Protein AF-A0A8S4GDS2-F1 (afdb_monomer)

Structure (mmCIF, N/CA/C/O backbone):
data_AF-A0A8S4GDS2-F1
#
_entry.id   AF-A0A8S4GDS2-F1
#
loop_
_atom_site.group_PDB
_atom_site.id
_atom_site.type_symbol
_atom_site.label_atom_id
_atom_site.label_alt_id
_atom_site.label_comp_id
_atom_site.label_asym_id
_atom_site.label_entity_id
_atom_site.label_seq_id
_atom_site.pdbx_PDB_ins_code
_atom_site.Cartn_x
_atom_site.Cartn_y
_atom_site.Cartn_z
_atom_site.occupancy
_atom_site.B_iso_or_equiv
_atom_site.auth_seq_id
_atom_site.auth_comp_id
_atom_site.auth_asym_id
_atom_site.auth_atom_id
_atom_site.pdbx_PDB_model_num
ATOM 1 N N . MET A 1 1 ? 14.692 5.225 4.018 1.00 35.94 1 MET A N 1
ATOM 2 C CA . MET A 1 1 ? 14.194 5.988 5.180 1.00 35.94 1 MET A CA 1
ATOM 3 C C . MET A 1 1 ? 14.119 5.045 6.370 1.00 35.94 1 MET A C 1
ATOM 5 O O . MET A 1 1 ? 13.410 4.052 6.293 1.00 35.94 1 MET A O 1
ATOM 9 N N . VAL A 1 2 ? 14.920 5.281 7.412 1.00 30.22 2 VAL A N 1
ATOM 10 C CA . VAL A 1 2 ? 14.896 4.480 8.648 1.00 30.22 2 VAL A CA 1
ATOM 11 C C . VAL A 1 2 ? 13.913 5.146 9.602 1.00 30.22 2 VAL A C 1
ATOM 13 O O . VAL A 1 2 ? 14.070 6.321 9.916 1.00 30.22 2 VAL A O 1
ATOM 16 N N . TRP A 1 3 ? 12.883 4.409 10.012 1.00 37.84 3 TRP A N 1
ATOM 17 C CA . TRP A 1 3 ? 11.876 4.895 10.957 1.00 37.84 3 TRP A CA 1
ATOM 18 C C . TRP A 1 3 ? 12.391 4.718 12.391 1.00 37.84 3 TRP A C 1
ATOM 20 O O . TRP A 1 3 ? 12.879 3.627 12.711 1.00 37.84 3 TRP A O 1
ATOM 30 N N . PRO A 1 4 ? 12.305 5.738 13.260 1.00 34.53 4 PRO A N 1
ATOM 31 C CA . PRO A 1 4 ? 12.689 5.599 14.654 1.00 34.53 4 PRO A CA 1
ATOM 32 C C . PRO A 1 4 ? 11.654 4.720 15.365 1.00 34.53 4 PRO A C 1
ATOM 34 O O . PRO A 1 4 ? 10.483 5.070 15.480 1.00 34.53 4 PRO A O 1
ATOM 37 N N . GLY A 1 5 ? 12.080 3.539 15.811 1.00 39.25 5 GLY A N 1
ATOM 38 C CA . GLY A 1 5 ? 11.279 2.700 16.696 1.00 39.25 5 GLY A CA 1
ATOM 39 C C . GLY A 1 5 ? 11.166 3.372 18.062 1.00 39.25 5 GLY A C 1
ATOM 40 O O . GLY A 1 5 ? 12.150 3.420 18.796 1.00 39.25 5 GLY A O 1
ATOM 41 N N . GLY A 1 6 ? 9.988 3.902 18.381 1.00 34.09 6 GLY A N 1
ATOM 42 C CA . GLY A 1 6 ? 9.683 4.543 19.656 1.00 34.09 6 GLY A CA 1
ATOM 43 C C . GLY A 1 6 ? 8.176 4.553 19.907 1.00 34.09 6 GLY A C 1
ATOM 44 O O . GLY A 1 6 ? 7.392 4.858 19.016 1.00 34.09 6 GLY A O 1
ATOM 45 N N . SER A 1 7 ? 7.790 4.175 21.120 1.00 40.78 7 SER A N 1
ATOM 46 C CA . SER A 1 7 ? 6.471 3.729 21.590 1.00 40.78 7 SER A CA 1
ATOM 47 C C . SER A 1 7 ? 5.387 4.811 21.758 1.00 40.78 7 SER A C 1
ATOM 49 O O . SER A 1 7 ? 4.641 4.772 22.730 1.00 40.78 7 SER A O 1
ATOM 51 N N . LEU A 1 8 ? 5.297 5.784 20.850 1.00 38.50 8 LEU A N 1
ATOM 52 C CA . LEU A 1 8 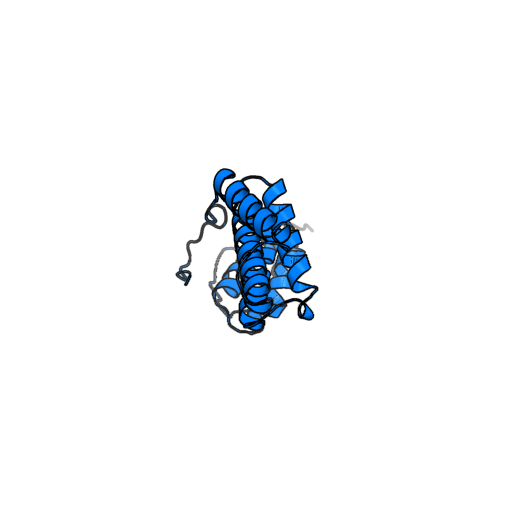? 4.252 6.824 20.837 1.00 38.50 8 LEU A CA 1
ATOM 53 C C . LEU A 1 8 ? 3.929 7.252 19.393 1.00 38.50 8 LEU A C 1
ATOM 55 O O . LEU A 1 8 ? 3.834 8.440 19.093 1.00 38.50 8 LEU A O 1
ATOM 59 N N . VAL A 1 9 ? 3.832 6.299 18.463 1.00 48.06 9 VAL A N 1
ATOM 60 C CA . VAL A 1 9 ? 3.278 6.610 17.141 1.00 48.06 9 VAL A CA 1
ATOM 61 C C . VAL A 1 9 ? 1.769 6.657 17.321 1.00 48.06 9 VAL A C 1
ATOM 63 O O . VAL A 1 9 ? 1.128 5.624 17.467 1.00 48.06 9 VAL A O 1
ATOM 66 N N . ASP A 1 10 ? 1.207 7.860 17.372 1.00 54.66 10 ASP A N 1
ATOM 67 C CA . ASP A 1 10 ? -0.223 8.026 17.158 1.00 54.66 10 ASP A CA 1
ATOM 68 C C . ASP A 1 10 ? -0.488 7.596 15.709 1.00 54.66 10 ASP A C 1
ATOM 70 O O . ASP A 1 10 ? -0.123 8.298 14.767 1.00 54.66 10 ASP A O 1
ATOM 74 N N . TRP A 1 11 ? -1.006 6.385 15.501 1.00 58.66 11 TRP A N 1
ATOM 75 C CA . TRP A 1 11 ? -1.250 5.842 14.158 1.00 58.66 11 TRP A CA 1
ATOM 76 C C . TRP A 1 11 ? -2.377 6.573 13.424 1.00 58.66 11 TRP A C 1
ATOM 78 O O . TRP A 1 11 ? -2.552 6.379 12.218 1.00 58.66 11 TRP A O 1
ATOM 88 N N . ASP A 1 12 ? -3.088 7.455 14.129 1.00 55.94 12 ASP A N 1
ATOM 89 C CA . ASP A 1 12 ? -3.969 8.461 13.540 1.00 55.94 12 ASP A CA 1
ATOM 90 C C . ASP A 1 12 ? -3.196 9.665 12.966 1.00 55.94 12 ASP A C 1
ATOM 92 O O . ASP A 1 12 ? -3.732 10.406 12.144 1.00 55.94 12 ASP A O 1
ATOM 96 N N . GLN A 1 13 ? -1.906 9.806 13.296 1.00 59.97 13 GLN A N 1
ATOM 97 C CA . GLN A 1 13 ? -0.956 10.791 12.761 1.00 59.97 13 GLN A CA 1
ATOM 98 C C . GLN A 1 13 ? 0.129 10.148 11.888 1.00 59.97 13 GLN A C 1
ATOM 100 O O . GLN A 1 13 ? 1.288 10.574 11.881 1.00 59.97 13 GLN A O 1
ATOM 105 N N . LEU A 1 14 ? -0.227 9.120 11.111 1.00 64.94 14 LEU A N 1
ATOM 106 C CA . LEU A 1 14 ? 0.629 8.718 9.995 1.00 64.94 14 LEU A CA 1
ATOM 107 C C . LEU A 1 14 ? 0.941 9.952 9.130 1.00 64.94 14 LEU A C 1
ATOM 109 O O . LEU A 1 14 ? 0.046 10.773 8.917 1.00 64.94 14 LEU A O 1
ATOM 113 N N . PRO A 1 15 ? 2.180 10.093 8.620 1.00 68.12 15 PRO A N 1
ATOM 114 C CA . PRO A 1 15 ? 2.552 11.237 7.803 1.00 68.12 15 PRO A CA 1
ATOM 115 C C . PRO A 1 15 ? 1.559 11.354 6.654 1.00 68.12 15 PRO A C 1
ATOM 117 O O . PRO A 1 15 ? 1.352 10.399 5.899 1.00 68.12 15 PRO A O 1
ATOM 120 N N . THR A 1 16 ? 0.902 12.505 6.584 1.00 73.38 16 THR A N 1
ATOM 121 C CA . THR A 1 16 ? -0.073 12.810 5.550 1.00 73.38 16 THR A CA 1
ATOM 122 C C . THR A 1 16 ? 0.635 13.452 4.369 1.00 73.38 16 THR A C 1
ATOM 124 O O . THR A 1 16 ? 1.643 14.142 4.509 1.00 73.38 16 THR A O 1
ATOM 127 N N . THR A 1 17 ? 0.142 13.159 3.175 1.00 79.94 17 THR A N 1
ATOM 128 C CA . THR A 1 17 ? 0.633 13.720 1.918 1.00 79.94 17 THR A CA 1
ATOM 129 C C . THR A 1 17 ? -0.486 14.517 1.263 1.00 79.94 17 THR A C 1
ATOM 131 O O . THR A 1 17 ? -1.626 14.050 1.186 1.00 79.94 17 THR A O 1
ATOM 134 N N . ASP A 1 18 ? -0.163 15.711 0.770 1.00 85.19 18 ASP A N 1
ATOM 135 C CA . ASP A 1 18 ? -1.121 16.551 0.059 1.00 85.19 18 ASP A CA 1
ATOM 136 C C . ASP A 1 18 ? -1.487 15.959 -1.305 1.00 85.19 18 ASP A C 1
ATOM 138 O O . ASP A 1 18 ? -0.661 15.353 -1.997 1.00 85.19 18 ASP A O 1
ATOM 142 N N . SER A 1 19 ? -2.724 16.195 -1.743 1.00 87.06 19 SER A N 1
ATOM 143 C CA . SER A 1 19 ? -3.211 15.737 -3.051 1.00 87.06 19 SER A CA 1
ATOM 144 C C . SER A 1 19 ? -2.376 16.281 -4.218 1.00 87.06 19 SER A C 1
ATOM 146 O O . SER A 1 19 ? -2.306 15.655 -5.274 1.00 87.06 19 SER A O 1
ATOM 148 N N . GLU A 1 20 ? -1.704 17.424 -4.047 1.00 88.69 20 GLU A N 1
ATOM 149 C CA . GLU A 1 20 ? -0.784 17.968 -5.052 1.00 88.69 20 GLU A CA 1
ATOM 150 C C . GLU A 1 20 ? 0.418 17.053 -5.302 1.00 88.69 20 GLU A C 1
ATOM 152 O O . GLU A 1 20 ? 0.794 16.837 -6.455 1.00 88.69 20 GLU A O 1
ATOM 157 N N . ILE A 1 21 ? 0.977 16.458 -4.245 1.00 89.69 21 ILE A N 1
ATOM 158 C CA . ILE A 1 21 ? 2.101 15.521 -4.347 1.00 89.69 21 ILE A CA 1
ATOM 159 C C . ILE A 1 21 ? 1.636 14.237 -5.037 1.00 89.69 21 ILE A C 1
ATOM 161 O O . ILE A 1 21 ? 2.308 13.750 -5.946 1.00 89.69 21 ILE A O 1
ATOM 165 N N . VAL A 1 22 ? 0.446 13.734 -4.689 1.00 91.75 22 VAL A N 1
ATOM 166 C CA . VAL A 1 22 ? -0.166 12.582 -5.376 1.00 91.75 22 VAL A CA 1
ATOM 167 C C . VAL A 1 22 ? -0.324 12.864 -6.870 1.00 91.75 22 VAL A C 1
ATOM 169 O O . VAL A 1 22 ? 0.049 12.038 -7.705 1.00 91.75 22 VAL A O 1
ATOM 172 N N . ASN A 1 23 ? -0.834 14.044 -7.226 1.00 92.12 23 ASN A N 1
ATOM 173 C CA . ASN A 1 23 ? -1.015 14.450 -8.616 1.00 92.12 23 ASN A CA 1
ATOM 174 C C . ASN A 1 23 ? 0.321 14.625 -9.350 1.00 92.12 23 ASN A C 1
ATOM 176 O O . ASN A 1 23 ? 0.419 14.267 -10.525 1.00 92.12 23 ASN A O 1
ATOM 180 N N . ALA A 1 24 ? 1.359 15.131 -8.682 1.00 92.94 24 ALA A N 1
ATOM 181 C CA . ALA A 1 24 ? 2.706 15.198 -9.238 1.00 92.94 24 ALA A CA 1
ATOM 182 C C . ALA A 1 24 ? 3.244 13.793 -9.548 1.00 92.94 24 ALA A C 1
ATOM 184 O O . ALA A 1 24 ? 3.543 13.511 -10.707 1.00 92.94 24 ALA A O 1
ATOM 185 N N . CYS A 1 25 ? 3.231 12.880 -8.572 1.00 91.81 25 CYS A N 1
ATOM 186 C CA . CYS A 1 25 ? 3.668 11.497 -8.773 1.00 91.81 25 CYS A CA 1
ATOM 187 C C . CYS A 1 25 ? 2.857 10.780 -9.863 1.00 91.81 25 CYS A C 1
ATOM 189 O O . CYS A 1 25 ? 3.408 10.013 -10.653 1.00 91.81 25 CYS A O 1
ATOM 191 N N . ARG A 1 26 ? 1.546 11.044 -9.943 1.00 94.00 26 ARG A N 1
ATOM 192 C CA . ARG A 1 26 ? 0.669 10.465 -10.967 1.00 94.00 26 ARG A CA 1
ATOM 193 C C . ARG A 1 26 ? 1.050 10.943 -12.363 1.00 94.00 26 ARG A C 1
ATOM 195 O O . ARG A 1 26 ? 1.101 10.131 -13.283 1.00 94.00 26 ARG A O 1
ATOM 202 N N . ARG A 1 27 ? 1.329 12.239 -12.530 1.00 93.38 27 ARG A N 1
ATOM 203 C CA . ARG A 1 27 ? 1.798 12.792 -13.809 1.00 93.38 27 ARG A CA 1
ATOM 204 C C . ARG A 1 27 ? 3.135 12.189 -14.216 1.00 93.38 27 ARG A C 1
ATOM 206 O O . ARG A 1 27 ? 3.251 11.777 -15.365 1.00 93.38 27 ARG A O 1
ATOM 213 N N . ASP A 1 28 ? 4.083 12.075 -13.291 1.00 91.12 28 ASP A N 1
ATOM 214 C CA . ASP A 1 28 ? 5.402 11.497 -13.567 1.00 91.12 28 ASP A CA 1
ATOM 215 C C . ASP A 1 28 ? 5.282 10.039 -14.034 1.00 91.12 28 ASP A C 1
ATOM 217 O O . ASP A 1 28 ? 5.842 9.659 -15.064 1.00 91.12 28 ASP A O 1
ATOM 221 N N . TYR A 1 29 ? 4.472 9.237 -13.333 1.00 91.50 29 TYR A N 1
ATOM 222 C CA . TYR A 1 29 ? 4.173 7.859 -13.722 1.00 91.50 29 TYR A CA 1
ATOM 223 C C . TYR A 1 29 ? 3.539 7.779 -15.120 1.00 91.50 29 TYR A C 1
ATOM 225 O O . TYR A 1 29 ? 3.999 7.018 -15.974 1.00 91.50 29 TYR A O 1
ATOM 233 N N . LEU A 1 30 ? 2.505 8.585 -15.387 1.00 91.69 30 LEU A N 1
ATOM 234 C CA . LEU A 1 30 ? 1.817 8.594 -16.681 1.00 91.69 30 LEU A CA 1
ATOM 235 C C . LEU A 1 30 ? 2.728 9.070 -17.815 1.00 91.69 30 LEU A C 1
ATOM 237 O O . LEU A 1 30 ? 2.665 8.524 -18.917 1.00 91.69 30 LEU A O 1
ATOM 241 N N . GLN A 1 31 ? 3.590 10.054 -17.558 1.00 89.31 31 GLN A N 1
ATOM 242 C CA . GLN A 1 31 ? 4.573 10.531 -18.521 1.00 89.31 31 GLN A CA 1
ATOM 243 C C . GLN A 1 31 ? 5.565 9.420 -18.867 1.00 89.31 31 GLN A C 1
ATOM 245 O O . GLN A 1 31 ? 5.799 9.164 -20.047 1.00 89.31 31 GLN A O 1
ATOM 250 N N . LEU A 1 32 ? 6.098 8.704 -17.873 1.00 87.38 32 LEU A N 1
ATOM 251 C CA . LEU A 1 32 ? 6.996 7.570 -18.099 1.00 87.38 32 LEU A CA 1
ATOM 252 C C . LEU A 1 32 ? 6.302 6.428 -18.852 1.00 87.38 32 LEU A C 1
ATOM 254 O O . LEU A 1 32 ? 6.861 5.918 -19.822 1.00 87.38 32 LEU A O 1
ATOM 258 N N . ALA A 1 33 ? 5.068 6.082 -18.480 1.00 86.62 33 ALA A N 1
ATOM 259 C CA . ALA A 1 33 ? 4.296 5.028 -19.137 1.00 86.62 33 ALA A CA 1
ATOM 260 C C . ALA A 1 33 ? 3.963 5.372 -20.601 1.00 86.62 33 ALA A C 1
ATOM 262 O O . ALA A 1 33 ? 4.014 4.509 -21.477 1.00 86.62 33 ALA A O 1
ATOM 263 N N . SER A 1 34 ? 3.671 6.646 -20.878 1.00 83.62 34 SER A N 1
ATOM 264 C CA . SER A 1 34 ? 3.316 7.131 -22.220 1.00 83.62 34 SER A CA 1
ATOM 265 C C . SER A 1 34 ? 4.542 7.408 -23.097 1.00 83.62 34 SER A C 1
ATOM 267 O O . SER A 1 34 ? 4.474 7.305 -24.319 1.00 83.62 34 SER A O 1
ATOM 269 N N . SER A 1 35 ? 5.690 7.733 -22.495 1.00 72.00 35 SER A N 1
ATOM 270 C CA . SER A 1 35 ? 6.938 8.091 -23.194 1.00 72.00 35 SER A CA 1
ATOM 271 C C . SER A 1 35 ? 7.722 6.898 -23.761 1.00 72.00 35 SER A C 1
ATOM 273 O O . SER A 1 35 ? 8.882 7.045 -24.152 1.00 72.00 35 SER A O 1
ATOM 275 N N . SER A 1 36 ? 7.069 5.737 -23.896 1.00 58.56 36 SER A N 1
ATOM 276 C CA . SER A 1 36 ? 7.594 4.494 -24.484 1.00 58.56 36 SER A CA 1
ATOM 277 C C . SER A 1 36 ? 8.403 4.699 -25.785 1.00 58.56 36 SER A C 1
ATOM 279 O O . SER A 1 36 ? 9.348 3.945 -26.041 1.00 58.56 36 SER A O 1
ATOM 281 N N . GLY A 1 37 ? 8.131 5.764 -26.553 1.00 53.53 37 GLY A N 1
ATOM 282 C CA . GLY A 1 37 ? 8.810 6.077 -27.816 1.00 53.53 37 GLY A CA 1
ATOM 283 C C . GLY A 1 37 ? 10.004 7.053 -27.808 1.00 53.53 37 GLY A C 1
ATOM 284 O O . GLY A 1 37 ? 10.726 7.047 -28.800 1.00 53.53 37 GLY A O 1
ATOM 285 N N . SER A 1 38 ? 10.262 7.871 -26.770 1.00 52.84 38 SER A N 1
ATOM 286 C CA . SER A 1 38 ? 11.100 9.091 -26.964 1.00 52.84 38 SER A CA 1
ATOM 287 C C . SER A 1 38 ? 12.246 9.344 -25.970 1.00 52.84 38 SER A C 1
ATOM 289 O O . SER A 1 38 ? 12.989 10.314 -26.133 1.00 52.84 38 SER A O 1
ATOM 291 N N . THR A 1 39 ? 12.436 8.510 -24.948 1.00 55.03 39 THR A N 1
ATOM 292 C CA . THR A 1 39 ? 13.448 8.747 -23.897 1.00 55.03 39 THR A CA 1
ATOM 293 C C . THR A 1 39 ? 14.766 8.023 -24.200 1.00 55.03 39 THR A C 1
ATOM 295 O O . THR A 1 39 ? 14.772 6.805 -24.369 1.00 55.03 39 THR A O 1
ATOM 298 N N . LYS A 1 40 ? 15.895 8.752 -24.238 1.00 57.81 40 LYS A N 1
ATOM 299 C CA . LYS A 1 40 ? 17.253 8.171 -24.303 1.00 57.81 40 LYS A CA 1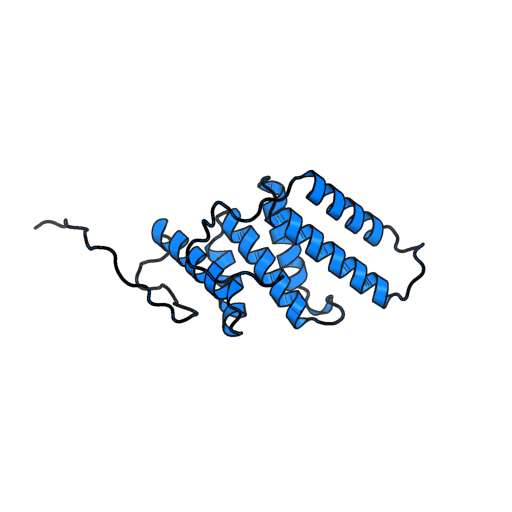
ATOM 300 C C . LYS A 1 40 ? 17.526 7.350 -23.033 1.00 57.81 40 LYS A C 1
ATOM 302 O O . LYS A 1 40 ? 17.516 7.9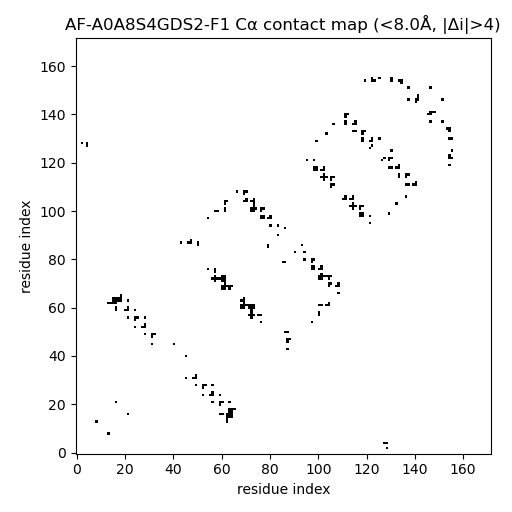15 -21.946 1.00 57.81 40 LYS A O 1
ATOM 307 N N . GLY A 1 41 ? 17.787 6.051 -23.168 1.00 68.69 41 GLY A N 1
ATOM 308 C CA . GLY A 1 41 ? 18.141 5.159 -22.055 1.00 68.69 41 GLY A CA 1
ATOM 309 C C . GLY A 1 41 ? 17.979 3.684 -22.424 1.00 68.69 41 GLY A C 1
ATOM 310 O O . GLY A 1 41 ? 17.261 3.366 -23.375 1.00 68.69 41 GLY A O 1
ATOM 311 N N . SER A 1 42 ? 18.647 2.783 -21.698 1.00 81.75 42 SER A N 1
ATOM 312 C CA . SER A 1 42 ? 18.458 1.340 -21.888 1.00 81.75 42 SER A CA 1
ATOM 313 C C . SER A 1 42 ? 17.015 0.946 -21.532 1.00 81.75 42 SER A C 1
ATOM 315 O O . SER A 1 42 ? 16.445 1.517 -20.597 1.00 81.75 42 SER A O 1
ATOM 317 N N . PRO A 1 43 ? 16.398 -0.043 -22.209 1.00 82.25 43 PRO A N 1
ATOM 318 C CA . PRO A 1 43 ? 15.094 -0.576 -21.811 1.00 82.25 43 PRO A CA 1
ATOM 319 C C . PRO A 1 43 ? 15.025 -0.977 -20.328 1.00 82.25 43 PRO A C 1
ATOM 321 O O . PRO A 1 43 ? 13.993 -0.773 -19.692 1.00 82.25 43 PRO A O 1
ATOM 324 N N . ALA A 1 44 ? 16.134 -1.476 -19.768 1.00 83.00 44 ALA A N 1
ATOM 325 C CA . ALA A 1 44 ? 16.247 -1.823 -18.352 1.00 83.00 44 ALA A CA 1
ATOM 326 C C . ALA A 1 44 ? 16.165 -0.590 -17.433 1.00 83.00 44 ALA A C 1
ATOM 328 O O . ALA A 1 44 ? 15.427 -0.609 -16.452 1.00 83.00 44 ALA A O 1
ATOM 329 N N . ASP A 1 45 ? 16.844 0.506 -17.786 1.00 84.94 45 ASP A N 1
ATOM 330 C CA . ASP A 1 45 ? 16.809 1.756 -17.012 1.00 84.94 45 ASP A CA 1
ATOM 331 C C . ASP A 1 45 ? 15.397 2.350 -16.987 1.00 84.94 45 ASP A C 1
ATOM 333 O O . ASP A 1 45 ? 14.947 2.873 -15.969 1.00 84.94 45 ASP A O 1
ATOM 337 N N . ARG A 1 46 ? 14.659 2.227 -18.100 1.00 83.38 46 ARG A N 1
ATOM 338 C CA . ARG A 1 46 ? 13.262 2.679 -18.170 1.00 83.38 46 ARG A CA 1
ATOM 339 C C . ARG A 1 46 ? 12.340 1.832 -17.305 1.00 83.38 46 ARG A C 1
ATOM 341 O O . ARG A 1 46 ? 11.465 2.389 -16.649 1.00 83.38 46 ARG A O 1
ATOM 348 N N . ALA A 1 47 ? 12.531 0.514 -17.295 1.00 86.00 47 ALA A N 1
ATOM 349 C CA . ALA A 1 47 ? 11.765 -0.375 -16.430 1.00 86.00 47 ALA A CA 1
ATOM 350 C C . ALA A 1 47 ? 12.001 -0.043 -14.946 1.00 86.00 47 ALA A C 1
ATOM 352 O O . ALA A 1 47 ? 11.037 0.081 -14.196 1.00 86.00 47 ALA A O 1
ATOM 353 N N . LEU A 1 48 ? 13.253 0.214 -14.552 1.00 87.25 48 LEU A N 1
ATOM 354 C CA . LEU A 1 48 ? 13.597 0.652 -13.195 1.00 87.25 48 LEU A CA 1
ATOM 355 C C . LEU A 1 48 ? 12.984 2.018 -12.846 1.00 87.25 48 LEU A C 1
ATOM 357 O O . LEU A 1 48 ? 12.447 2.185 -11.754 1.00 87.25 48 LEU A O 1
ATOM 361 N N . ALA A 1 49 ? 13.012 2.987 -13.766 1.00 88.06 49 ALA A N 1
ATOM 362 C CA . ALA A 1 49 ? 12.403 4.303 -13.550 1.00 88.06 49 ALA A CA 1
ATOM 363 C C . ALA A 1 49 ? 10.871 4.225 -13.411 1.00 88.06 49 ALA A C 1
ATOM 365 O O . ALA A 1 49 ? 10.288 4.878 -12.546 1.00 88.06 49 ALA A O 1
ATOM 366 N N . LEU A 1 50 ? 10.216 3.399 -14.234 1.00 89.44 50 LEU A N 1
ATOM 367 C CA . LEU A 1 50 ? 8.784 3.115 -14.122 1.00 89.44 50 LEU A CA 1
ATOM 368 C C . LE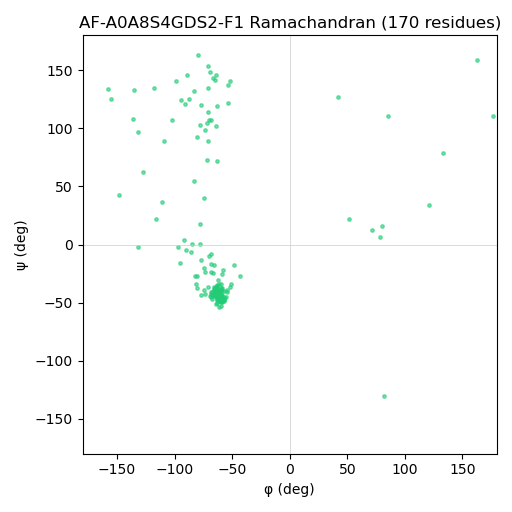U A 1 50 ? 8.460 2.491 -12.765 1.00 89.44 50 LEU A C 1
ATOM 370 O O . LEU A 1 50 ? 7.573 2.971 -12.062 1.00 89.44 50 LEU A O 1
ATOM 374 N N . GLN A 1 51 ? 9.219 1.474 -12.378 1.00 89.88 51 GLN A N 1
ATOM 375 C CA . GLN A 1 51 ? 9.062 0.766 -11.117 1.00 89.88 51 GLN A CA 1
ATOM 376 C C . GLN A 1 51 ? 9.227 1.690 -9.893 1.00 89.88 51 GLN A C 1
ATOM 378 O O . GLN A 1 51 ? 8.425 1.618 -8.958 1.00 89.88 51 GLN A O 1
ATOM 383 N N . ASP A 1 52 ? 10.222 2.582 -9.905 1.00 90.31 52 ASP A N 1
ATOM 384 C CA . ASP A 1 52 ? 10.438 3.591 -8.858 1.00 90.31 52 ASP A CA 1
ATOM 385 C C . ASP A 1 52 ? 9.281 4.604 -8.806 1.00 90.31 52 ASP A C 1
A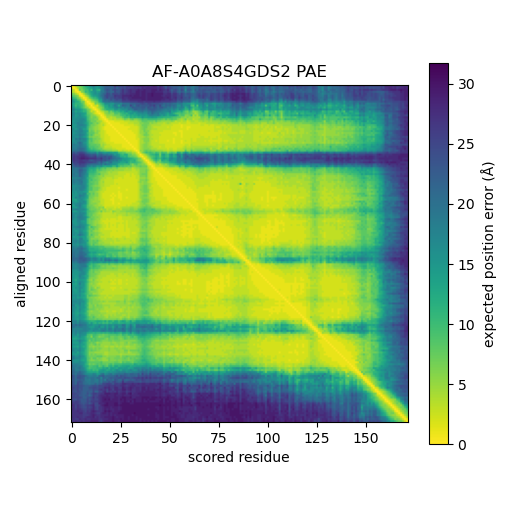TOM 387 O O . ASP A 1 52 ? 8.748 4.898 -7.735 1.00 90.31 52 ASP A O 1
ATOM 391 N N . SER A 1 53 ? 8.809 5.076 -9.967 1.00 91.44 53 SER A N 1
ATOM 392 C CA . SER A 1 53 ? 7.665 5.997 -10.035 1.00 91.44 53 SER A CA 1
ATOM 393 C C . SER A 1 53 ? 6.367 5.378 -9.500 1.00 91.44 53 SER A C 1
ATOM 395 O O . SER A 1 53 ? 5.589 6.063 -8.837 1.00 91.44 53 SER A O 1
ATOM 397 N N . GLN A 1 54 ? 6.159 4.073 -9.711 1.00 92.38 54 GLN A N 1
ATOM 398 C CA . GLN A 1 54 ? 5.006 3.341 -9.184 1.00 92.38 54 GLN A CA 1
ATOM 399 C C . GLN A 1 54 ? 5.027 3.255 -7.659 1.00 92.38 54 GLN A C 1
ATOM 401 O O . GLN A 1 54 ? 3.992 3.478 -7.033 1.00 92.38 54 GLN A O 1
ATOM 406 N N . VAL A 1 55 ? 6.187 2.980 -7.052 1.00 92.00 55 VAL A N 1
ATOM 407 C CA . VAL A 1 55 ? 6.309 2.953 -5.584 1.00 92.00 55 VAL A CA 1
ATOM 408 C C . VAL A 1 55 ? 6.074 4.328 -4.993 1.00 92.00 55 VAL A C 1
ATOM 410 O O . VAL A 1 55 ? 5.313 4.445 -4.037 1.00 92.00 55 VAL A O 1
ATOM 413 N N . ARG A 1 56 ? 6.659 5.377 -5.579 1.00 92.50 56 ARG A N 1
ATOM 414 C CA . ARG A 1 56 ? 6.439 6.755 -5.116 1.00 92.50 56 ARG A CA 1
ATOM 415 C C . ARG A 1 56 ? 4.969 7.149 -5.188 1.00 92.50 56 ARG A C 1
ATOM 417 O O . ARG A 1 56 ? 4.454 7.734 -4.239 1.00 92.50 56 ARG A O 1
ATOM 424 N N . LEU A 1 57 ? 4.293 6.799 -6.283 1.00 93.75 57 LEU A N 1
ATOM 425 C CA . LEU A 1 57 ? 2.861 7.035 -6.442 1.00 93.75 57 LEU A CA 1
ATOM 426 C C . LEU A 1 57 ? 2.048 6.260 -5.400 1.00 93.75 57 LEU A C 1
ATOM 428 O O . LEU A 1 57 ? 1.236 6.871 -4.709 1.00 93.75 57 LEU A O 1
ATOM 432 N N . ALA A 1 58 ? 2.290 4.955 -5.251 1.00 93.62 58 ALA A N 1
ATOM 433 C CA . ALA A 1 58 ? 1.586 4.123 -4.279 1.00 93.62 58 ALA A CA 1
ATOM 434 C C . ALA A 1 58 ? 1.787 4.643 -2.849 1.00 93.62 58 ALA A C 1
ATOM 436 O O . ALA A 1 58 ? 0.823 4.761 -2.098 1.00 93.62 58 ALA A O 1
ATOM 437 N N . TRP A 1 59 ? 3.017 5.025 -2.495 1.00 93.38 59 TRP A N 1
ATOM 438 C CA . TRP A 1 59 ? 3.341 5.630 -1.208 1.00 93.38 59 TRP A CA 1
ATOM 439 C C . TRP A 1 59 ? 2.570 6.940 -0.996 1.00 93.38 59 TRP A C 1
ATOM 441 O O . TRP A 1 59 ? 1.842 7.074 -0.015 1.00 93.38 59 TRP A O 1
ATOM 451 N N . ALA A 1 60 ? 2.645 7.881 -1.943 1.00 93.19 60 ALA A N 1
ATOM 452 C CA . ALA A 1 60 ? 1.946 9.163 -1.834 1.00 93.19 60 ALA A CA 1
ATOM 453 C C . ALA A 1 60 ? 0.426 8.975 -1.691 1.00 93.19 60 ALA A C 1
ATOM 455 O O . ALA A 1 60 ? -0.221 9.652 -0.893 1.00 93.19 60 ALA A O 1
ATOM 456 N N . GLN A 1 61 ? -0.140 8.020 -2.431 1.00 92.88 61 GLN A N 1
ATOM 457 C CA . GLN A 1 61 ? -1.555 7.670 -2.392 1.00 92.88 61 GLN A CA 1
ATOM 458 C C . GLN A 1 61 ? -1.988 7.105 -1.035 1.00 92.88 61 GLN A C 1
ATOM 460 O O . GLN A 1 61 ? -2.936 7.618 -0.440 1.00 92.88 61 GLN A O 1
ATOM 465 N N . VAL A 1 62 ? -1.281 6.102 -0.496 1.00 92.50 62 VAL A N 1
ATOM 466 C CA . VAL A 1 62 ? -1.648 5.504 0.803 1.00 92.50 62 VAL A CA 1
ATOM 467 C C . VAL A 1 62 ? -1.430 6.442 1.980 1.00 92.50 62 VAL A C 1
ATOM 469 O O . VAL A 1 62 ? -1.991 6.191 3.043 1.00 92.50 62 VAL A O 1
ATOM 472 N N . HIS A 1 63 ? -0.650 7.509 1.801 1.00 88.75 63 HIS A N 1
ATOM 473 C CA . HIS A 1 63 ? -0.428 8.574 2.777 1.00 88.75 63 HIS A CA 1
ATOM 474 C C . HIS A 1 63 ? -1.313 9.811 2.539 1.00 88.75 63 HIS A C 1
ATOM 476 O O . HIS A 1 63 ? -1.317 10.731 3.351 1.00 88.75 63 HIS A O 1
ATOM 482 N N . CYS A 1 64 ? -2.145 9.833 1.496 1.00 87.88 64 CYS A N 1
ATOM 483 C CA . CYS A 1 64 ? -3.072 10.936 1.257 1.00 87.88 64 CYS A CA 1
ATOM 484 C C . CYS A 1 64 ? -4.221 10.959 2.281 1.00 87.88 64 CYS A C 1
ATOM 486 O O . CYS A 1 64 ? -4.593 9.929 2.847 1.00 87.88 64 CYS A O 1
ATOM 488 N N . SER A 1 65 ? -4.803 12.128 2.538 1.00 84.50 65 SER A N 1
ATOM 489 C CA . SER A 1 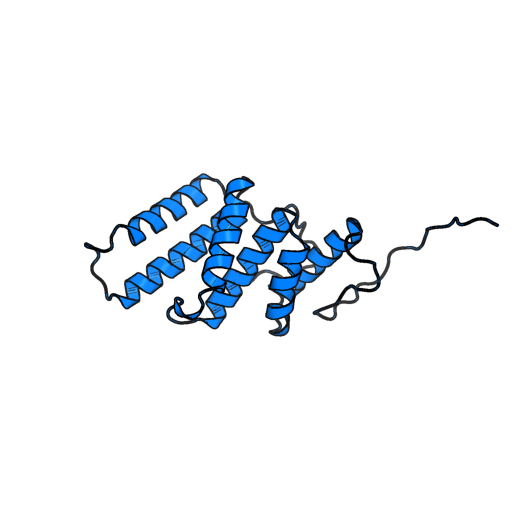65 ? -6.011 12.260 3.371 1.00 84.50 65 SER A CA 1
ATOM 490 C C . SER A 1 65 ? -7.282 11.786 2.654 1.00 84.50 65 SER A C 1
ATOM 492 O O . SER A 1 65 ? -8.277 11.470 3.301 1.00 84.50 65 SER A O 1
ATOM 494 N N . ASN A 1 66 ? -7.263 11.725 1.320 1.00 88.44 66 ASN A N 1
ATOM 495 C CA . ASN A 1 66 ? -8.400 11.278 0.527 1.00 88.44 66 ASN A CA 1
ATOM 496 C C . ASN A 1 66 ? -8.528 9.748 0.555 1.00 88.44 66 ASN A C 1
ATOM 498 O O . ASN A 1 66 ? -7.651 9.035 0.070 1.00 88.44 66 ASN A O 1
ATOM 502 N N . TYR A 1 67 ? -9.662 9.248 1.049 1.00 89.50 67 TYR A N 1
ATOM 503 C CA . TYR A 1 67 ? -9.957 7.815 1.121 1.00 89.50 67 TYR A CA 1
ATOM 504 C C . TYR A 1 67 ? -9.817 7.103 -0.234 1.00 89.50 67 TYR A C 1
ATOM 506 O O . TYR A 1 67 ? -9.265 6.005 -0.288 1.00 89.50 67 TYR A O 1
ATOM 514 N N . SER A 1 68 ? -10.268 7.729 -1.330 1.00 92.06 68 SER A N 1
ATOM 515 C CA . SER A 1 68 ? -10.180 7.130 -2.672 1.00 92.06 68 SER A CA 1
ATOM 516 C C . SER A 1 68 ? -8.731 6.884 -3.083 1.00 92.06 68 SER A C 1
ATOM 518 O O . SER A 1 68 ? -8.403 5.799 -3.553 1.00 92.06 68 SER A O 1
ATOM 520 N N . ASP A 1 69 ? -7.854 7.864 -2.852 1.00 92.56 69 ASP A N 1
ATOM 521 C CA . ASP A 1 69 ? -6.438 7.730 -3.187 1.00 92.56 69 ASP A CA 1
ATOM 522 C C . ASP A 1 69 ? -5.777 6.642 -2.335 1.00 92.56 69 ASP A C 1
ATOM 524 O O . ASP A 1 69 ? -5.000 5.851 -2.860 1.00 92.56 69 ASP A O 1
ATOM 528 N N . VAL A 1 70 ? -6.141 6.517 -1.053 1.00 93.12 70 VAL A N 1
ATOM 529 C CA . VAL A 1 70 ? -5.613 5.452 -0.185 1.00 93.12 70 VAL A CA 1
ATOM 530 C C . VAL A 1 70 ? -6.015 4.060 -0.687 1.00 93.12 70 VAL A C 1
ATOM 532 O O . VAL A 1 70 ? -5.182 3.149 -0.703 1.00 93.12 70 VAL A O 1
ATOM 535 N N . VAL A 1 71 ? -7.269 3.882 -1.121 1.00 94.12 71 VAL A N 1
ATOM 536 C CA . VAL A 1 71 ? -7.751 2.617 -1.704 1.00 94.12 71 VAL A CA 1
ATOM 537 C C . VAL A 1 71 ? -7.007 2.290 -2.998 1.00 94.12 71 VAL A C 1
ATOM 539 O O . VAL A 1 71 ? -6.553 1.152 -3.162 1.00 94.12 71 VAL A O 1
ATOM 542 N N . ASP A 1 72 ? -6.842 3.276 -3.880 1.00 94.69 72 ASP A N 1
ATOM 543 C CA . ASP A 1 72 ? -6.149 3.114 -5.160 1.00 94.69 72 ASP A CA 1
ATOM 544 C C . ASP A 1 72 ? -4.668 2.765 -4.961 1.00 94.69 72 ASP A C 1
ATOM 546 O O . ASP A 1 72 ? -4.161 1.837 -5.591 1.00 94.69 72 ASP A O 1
ATOM 550 N N . GLY A 1 73 ? -3.983 3.445 -4.036 1.00 93.94 73 GLY A N 1
ATOM 551 C CA . GLY A 1 73 ? -2.583 3.171 -3.706 1.00 93.94 73 GLY A CA 1
ATOM 552 C C . GLY A 1 73 ? -2.378 1.775 -3.119 1.00 93.94 73 GLY A C 1
ATOM 553 O O . GLY A 1 73 ? -1.450 1.064 -3.510 1.00 93.94 73 GLY A O 1
ATOM 554 N N . ALA A 1 74 ? -3.280 1.338 -2.233 1.00 94.75 74 ALA A N 1
ATOM 555 C CA . ALA A 1 74 ? -3.246 -0.015 -1.682 1.00 94.75 74 ALA A CA 1
ATOM 556 C C . ALA A 1 74 ? -3.444 -1.074 -2.777 1.00 94.75 74 ALA A C 1
ATOM 558 O O . ALA A 1 74 ? -2.735 -2.079 -2.807 1.00 94.75 74 ALA A O 1
ATOM 559 N N . ALA A 1 75 ? -4.394 -0.850 -3.690 1.00 95.38 75 ALA A N 1
ATOM 560 C CA . ALA A 1 75 ? -4.652 -1.750 -4.809 1.00 95.38 75 ALA A CA 1
ATOM 561 C C . ALA A 1 75 ? -3.476 -1.798 -5.799 1.00 95.38 75 ALA A C 1
ATOM 563 O O . ALA A 1 75 ? -3.122 -2.879 -6.272 1.00 95.38 75 ALA A O 1
ATOM 564 N N . LEU A 1 76 ? -2.840 -0.654 -6.075 1.00 94.62 76 LEU A N 1
ATOM 565 C CA . LEU A 1 76 ? -1.646 -0.573 -6.914 1.00 94.62 76 LEU A CA 1
ATOM 566 C C . LEU A 1 76 ? -0.502 -1.407 -6.323 1.00 94.62 76 LEU A C 1
ATOM 568 O O . LEU A 1 76 ? 0.073 -2.238 -7.027 1.00 94.62 76 LEU A O 1
ATOM 572 N N . ALA A 1 77 ? -0.216 -1.243 -5.028 1.00 93.94 77 ALA A N 1
ATOM 573 C CA . ALA A 1 77 ? 0.837 -1.997 -4.353 1.00 93.94 77 ALA A CA 1
ATOM 574 C C . ALA A 1 77 ? 0.556 -3.511 -4.340 1.00 93.94 77 ALA A C 1
ATOM 576 O O . ALA A 1 77 ? 1.432 -4.304 -4.679 1.00 93.94 77 ALA A O 1
ATOM 577 N N . GLU A 1 78 ? -0.677 -3.928 -4.041 1.00 93.88 78 GLU A N 1
ATOM 578 C CA . GLU A 1 78 ? -1.082 -5.342 -4.091 1.00 93.88 78 GLU A CA 1
ATOM 579 C C . GLU A 1 78 ? -0.967 -5.946 -5.498 1.00 93.88 78 GLU A C 1
ATOM 581 O O . GLU A 1 78 ? -0.550 -7.098 -5.655 1.00 93.88 78 GLU A O 1
ATOM 586 N N . GLY A 1 79 ? -1.314 -5.174 -6.530 1.00 93.69 79 GLY A N 1
ATOM 587 C CA . GLY A 1 79 ? -1.190 -5.595 -7.922 1.00 93.69 79 GLY A CA 1
ATOM 588 C C . GLY A 1 79 ? 0.260 -5.850 -8.339 1.00 93.69 79 GLY A C 1
ATOM 589 O O . GLY A 1 79 ? 0.514 -6.780 -9.105 1.00 93.69 79 GLY A O 1
ATOM 590 N N . LEU A 1 80 ? 1.200 -5.062 -7.809 1.00 90.75 80 LEU A N 1
ATOM 591 C CA . LEU A 1 80 ? 2.637 -5.235 -8.036 1.00 90.75 80 LEU A CA 1
ATOM 592 C C . LEU A 1 80 ? 3.193 -6.440 -7.265 1.00 90.75 80 LEU A C 1
ATOM 594 O O . LEU A 1 80 ? 3.924 -7.239 -7.843 1.00 90.75 80 LEU A O 1
ATOM 598 N N . ILE A 1 81 ? 2.783 -6.636 -6.006 1.00 90.81 81 ILE A N 1
ATOM 599 C CA . ILE A 1 81 ? 3.158 -7.819 -5.204 1.00 90.81 81 ILE A CA 1
ATOM 600 C C . ILE A 1 81 ? 2.682 -9.114 -5.875 1.00 90.81 81 ILE A C 1
ATOM 602 O O . ILE A 1 81 ? 3.393 -10.113 -5.872 1.00 90.81 81 ILE A O 1
ATOM 606 N N . SER A 1 82 ? 1.496 -9.094 -6.491 1.00 90.25 82 SER A N 1
ATOM 607 C CA . SER A 1 82 ? 0.917 -10.259 -7.179 1.00 90.25 82 SER A CA 1
ATOM 608 C C . SER A 1 82 ? 1.651 -10.638 -8.473 1.00 90.25 82 SER A C 1
ATOM 610 O O . SER A 1 82 ? 1.355 -11.678 -9.060 1.00 90.25 82 SER A O 1
ATOM 612 N N . LYS A 1 83 ? 2.575 -9.795 -8.950 1.00 88.81 83 LYS A N 1
ATOM 613 C CA . LYS A 1 83 ? 3.342 -9.991 -10.186 1.00 88.81 83 LYS A CA 1
ATOM 614 C C . LYS A 1 83 ? 4.845 -9.851 -9.913 1.00 88.81 83 LYS A C 1
ATOM 616 O O . LYS A 1 83 ? 5.476 -8.952 -10.472 1.00 88.81 83 LYS A O 1
ATOM 621 N N . PRO A 1 84 ? 5.435 -10.724 -9.079 1.00 79.44 84 PRO A N 1
ATOM 622 C CA . PRO A 1 84 ? 6.837 -10.599 -8.698 1.00 79.44 84 PRO A CA 1
ATOM 623 C C . PRO A 1 84 ? 7.785 -10.713 -9.901 1.00 79.44 84 PRO A C 1
ATOM 625 O O . PRO A 1 84 ? 8.795 -10.020 -9.945 1.00 79.44 84 PRO A O 1
ATOM 628 N N . ASP A 1 85 ? 7.411 -11.484 -10.926 1.00 81.81 85 ASP A N 1
ATOM 629 C CA . ASP A 1 85 ? 8.196 -11.648 -12.159 1.00 81.81 85 ASP A CA 1
ATOM 630 C C . ASP A 1 85 ? 8.319 -10.357 -12.990 1.00 81.81 85 ASP A C 1
ATOM 632 O O . ASP A 1 85 ? 9.181 -10.253 -13.860 1.00 81.81 85 ASP A O 1
ATOM 636 N N . ALA A 1 86 ? 7.455 -9.363 -12.745 1.00 79.25 86 ALA A N 1
ATOM 637 C CA . ALA A 1 86 ? 7.497 -8.068 -13.423 1.00 79.25 86 ALA A CA 1
ATOM 638 C C . ALA A 1 86 ? 8.458 -7.066 -12.751 1.00 79.25 86 ALA A C 1
ATOM 640 O O . ALA A 1 86 ? 8.661 -5.968 -13.270 1.00 79.25 86 ALA A O 1
ATOM 641 N N . ILE A 1 87 ? 9.024 -7.421 -11.596 1.00 82.44 87 ILE A N 1
ATOM 642 C CA . ILE A 1 87 ? 9.884 -6.558 -10.786 1.00 82.44 87 ILE A CA 1
ATOM 643 C C . ILE A 1 87 ? 11.324 -6.698 -11.280 1.00 82.44 87 ILE A C 1
ATOM 645 O O . ILE A 1 87 ? 11.876 -7.795 -11.327 1.00 82.44 87 ILE A O 1
ATOM 649 N N . VAL A 1 88 ? 11.959 -5.580 -11.630 1.00 82.31 88 VAL A N 1
ATOM 650 C CA . VAL A 1 88 ? 13.332 -5.562 -12.145 1.00 82.31 88 VAL A CA 1
ATOM 651 C C . VAL A 1 88 ? 14.304 -5.199 -11.012 1.00 82.31 88 VAL A C 1
ATOM 653 O O . VAL A 1 88 ? 14.031 -4.335 -10.180 1.00 82.31 88 VAL A O 1
ATOM 656 N N . GLY A 1 89 ? 15.474 -5.844 -10.962 1.00 79.69 89 GLY A N 1
ATOM 657 C CA . GLY A 1 89 ? 16.547 -5.484 -10.024 1.00 79.69 89 GLY A CA 1
ATOM 658 C C . GLY A 1 89 ? 16.384 -6.057 -8.608 1.00 79.69 89 GLY A C 1
ATOM 659 O O . GLY A 1 89 ? 16.217 -7.261 -8.450 1.00 79.69 89 GLY A O 1
ATOM 660 N N . GLN A 1 90 ? 16.519 -5.215 -7.570 1.00 68.69 90 GLN A N 1
ATOM 661 C CA . GLN A 1 90 ? 16.491 -5.614 -6.147 1.00 68.69 90 GLN A CA 1
ATOM 662 C C . GLN A 1 90 ? 15.072 -6.013 -5.686 1.00 68.69 90 GLN A C 1
ATOM 664 O O . GLN A 1 90 ? 14.420 -5.278 -4.939 1.00 68.69 90 GLN A O 1
ATOM 669 N N . SER A 1 91 ? 14.604 -7.178 -6.138 1.00 74.94 91 SER A N 1
ATOM 670 C CA . SER A 1 91 ? 13.236 -7.686 -5.964 1.00 74.94 91 SER A CA 1
ATOM 671 C C . SER A 1 91 ? 12.782 -7.750 -4.507 1.00 74.94 91 SER A C 1
ATOM 673 O O . SER A 1 91 ? 11.696 -7.275 -4.191 1.00 74.94 91 SER A O 1
ATOM 675 N N . ASP A 1 92 ? 13.618 -8.261 -3.604 1.00 80.69 92 ASP A N 1
ATOM 676 C CA . ASP A 1 92 ? 13.204 -8.538 -2.220 1.00 80.69 92 ASP A CA 1
ATOM 677 C C . ASP A 1 92 ? 12.942 -7.258 -1.427 1.00 80.69 92 ASP A C 1
ATOM 679 O O . ASP A 1 92 ? 11.929 -7.124 -0.740 1.00 80.69 92 ASP A O 1
ATOM 683 N N . ARG A 1 93 ? 13.832 -6.268 -1.565 1.00 81.00 93 ARG A N 1
ATOM 684 C CA . ARG A 1 93 ? 13.666 -4.954 -0.932 1.00 81.00 93 ARG A CA 1
ATOM 685 C C . ARG A 1 93 ? 12.416 -4.253 -1.453 1.00 81.00 93 ARG A C 1
ATOM 687 O O . ARG A 1 93 ? 11.688 -3.635 -0.679 1.00 81.00 93 ARG A O 1
ATOM 694 N N . TYR A 1 94 ? 12.184 -4.350 -2.755 1.00 84.25 94 TYR A N 1
ATOM 695 C CA . TYR A 1 94 ? 11.048 -3.723 -3.408 1.00 84.25 94 TYR A CA 1
ATOM 696 C C . TYR A 1 94 ? 9.719 -4.368 -2.986 1.00 84.25 94 TYR A C 1
ATOM 698 O O . TYR A 1 94 ? 8.779 -3.667 -2.618 1.00 84.25 94 TYR A O 1
ATOM 706 N N . LEU A 1 95 ? 9.658 -5.701 -2.946 1.00 87.06 95 LEU A N 1
ATOM 707 C CA . LEU A 1 9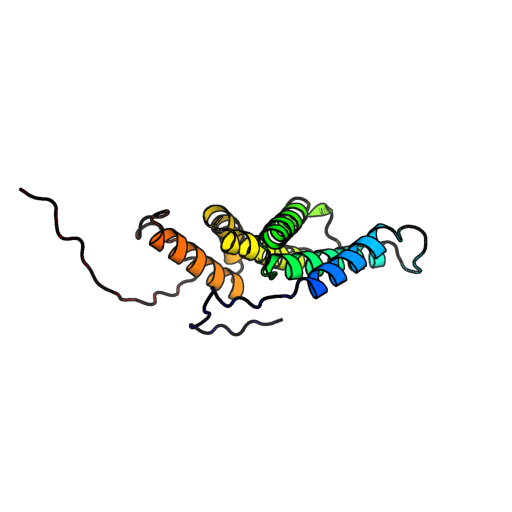5 ? 8.500 -6.448 -2.448 1.00 87.06 95 LEU A CA 1
ATOM 708 C C . LEU A 1 95 ? 8.203 -6.129 -0.982 1.00 87.06 95 LEU A C 1
ATOM 710 O O . LEU A 1 95 ? 7.041 -5.959 -0.609 1.00 87.06 95 LEU A O 1
ATOM 714 N N . HIS A 1 96 ? 9.241 -5.994 -0.159 1.00 87.19 96 HIS A N 1
ATOM 715 C CA . HIS A 1 96 ? 9.099 -5.592 1.234 1.00 87.19 96 HIS A CA 1
ATOM 716 C C . HIS A 1 96 ? 8.492 -4.184 1.362 1.00 87.19 96 HIS A C 1
ATOM 718 O O . HIS A 1 96 ? 7.546 -3.977 2.122 1.00 87.19 96 HIS A O 1
ATOM 724 N N . GLU A 1 97 ? 8.993 -3.211 0.599 1.00 88.69 97 GLU A N 1
ATOM 725 C CA . GLU A 1 97 ? 8.462 -1.842 0.590 1.00 88.69 97 GLU A CA 1
ATOM 726 C C . GLU A 1 97 ? 6.999 -1.793 0.129 1.00 88.69 97 GLU A C 1
ATOM 728 O O . GLU A 1 97 ? 6.159 -1.194 0.802 1.00 88.69 97 GLU A O 1
ATOM 733 N N . LEU A 1 98 ? 6.657 -2.506 -0.946 1.00 91.25 98 LEU A N 1
ATOM 734 C CA . LEU A 1 98 ? 5.277 -2.614 -1.419 1.00 91.25 98 LEU A CA 1
ATOM 735 C C . LEU A 1 98 ? 4.352 -3.282 -0.404 1.00 91.25 98 LEU A C 1
ATOM 737 O O . LEU A 1 98 ? 3.218 -2.840 -0.232 1.00 91.25 98 LEU A O 1
ATOM 741 N N . THR A 1 99 ? 4.821 -4.328 0.276 1.00 91.69 99 THR A N 1
ATOM 742 C CA . THR A 1 99 ? 4.026 -5.032 1.293 1.00 91.69 99 THR A CA 1
ATOM 743 C C . THR A 1 99 ? 3.685 -4.101 2.446 1.00 91.69 99 THR A C 1
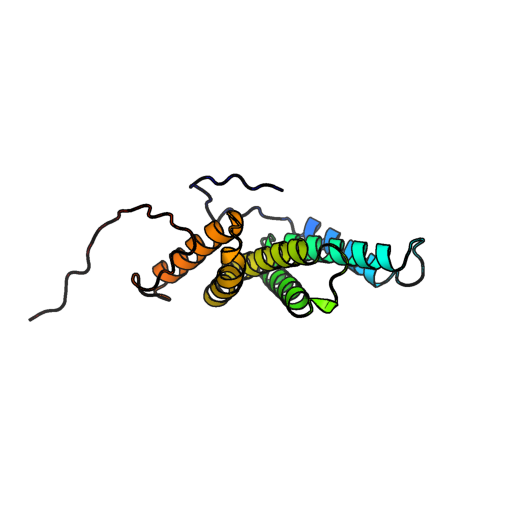ATOM 745 O O . THR A 1 99 ? 2.536 -4.056 2.889 1.00 91.69 99 THR A O 1
ATOM 748 N N . TYR A 1 100 ? 4.657 -3.300 2.887 1.00 90.56 100 TYR A N 1
ATOM 749 C CA . TYR A 1 100 ? 4.422 -2.271 3.893 1.00 90.56 100 TYR A CA 1
ATOM 750 C C . TYR A 1 100 ? 3.406 -1.224 3.408 1.00 90.56 100 TYR A C 1
ATOM 752 O O . TYR A 1 100 ? 2.427 -0.963 4.105 1.00 90.56 100 TYR A O 1
ATOM 760 N N . ILE A 1 101 ? 3.578 -0.683 2.195 1.00 93.25 101 ILE A N 1
ATOM 761 C CA . ILE A 1 101 ? 2.661 0.304 1.592 1.00 93.25 101 ILE A CA 1
ATOM 762 C C . ILE A 1 101 ? 1.228 -0.248 1.505 1.00 93.25 101 ILE A C 1
ATOM 764 O O . ILE A 1 101 ? 0.278 0.410 1.936 1.00 93.25 101 ILE A O 1
ATOM 768 N N . ALA A 1 102 ? 1.063 -1.473 1.001 1.00 94.62 102 ALA A N 1
ATOM 769 C CA . ALA A 1 102 ? -0.231 -2.141 0.905 1.00 94.62 102 ALA A CA 1
ATOM 770 C C . ALA A 1 102 ? -0.881 -2.314 2.287 1.00 94.62 102 ALA A C 1
ATOM 772 O O . ALA A 1 102 ? -2.062 -2.006 2.463 1.00 94.62 102 ALA A O 1
ATOM 773 N N . ALA A 1 103 ? -0.110 -2.754 3.284 1.00 92.88 103 ALA A N 1
ATOM 774 C CA . ALA A 1 103 ? -0.599 -2.930 4.645 1.00 92.88 103 ALA A CA 1
ATOM 775 C C . ALA A 1 103 ? -1.054 -1.606 5.278 1.00 92.88 103 ALA A C 1
ATOM 777 O O . ALA A 1 103 ? -2.132 -1.566 5.871 1.00 92.88 103 ALA A O 1
ATOM 778 N N . VAL A 1 104 ? -0.296 -0.517 5.097 1.00 92.06 104 VAL A N 1
ATOM 779 C CA . VAL A 1 104 ? -0.677 0.829 5.561 1.00 92.06 104 VAL A CA 1
ATOM 780 C C . VAL A 1 104 ? -1.996 1.267 4.926 1.00 92.06 104 VAL A C 1
ATOM 782 O O . VAL A 1 104 ? -2.918 1.669 5.637 1.00 92.06 104 VAL A O 1
ATOM 785 N N . GLY A 1 105 ? -2.137 1.133 3.605 1.00 92.69 105 GLY A N 1
ATOM 786 C CA . GLY A 1 105 ? -3.376 1.499 2.916 1.00 92.69 105 GLY A CA 1
ATOM 787 C C . GLY A 1 105 ? -4.587 0.682 3.388 1.00 92.69 105 GLY A C 1
ATOM 788 O O . GLY A 1 105 ? -5.676 1.225 3.589 1.00 92.69 105 GLY A O 1
ATOM 789 N N . ARG A 1 106 ? -4.411 -0.620 3.655 1.00 94.00 106 ARG A N 1
ATOM 790 C CA . ARG A 1 106 ? -5.477 -1.475 4.208 1.00 94.00 106 ARG A CA 1
ATOM 791 C C . ARG A 1 106 ? -5.810 -1.162 5.661 1.00 94.00 106 ARG A C 1
ATOM 793 O O . ARG A 1 106 ? -6.983 -1.185 6.015 1.00 94.00 106 ARG A O 1
ATOM 800 N N . PHE A 1 107 ? -4.824 -0.813 6.476 1.00 90.75 107 PHE A N 1
ATOM 801 C CA . PHE A 1 107 ? -5.045 -0.363 7.847 1.00 90.75 107 PHE A CA 1
ATOM 802 C C . PHE A 1 107 ? -5.848 0.944 7.891 1.00 90.75 107 PHE A C 1
ATOM 804 O O . PHE A 1 107 ? -6.859 1.018 8.584 1.00 90.75 107 PHE A O 1
ATOM 811 N N . ARG A 1 108 ? -5.469 1.947 7.087 1.00 88.69 108 ARG A N 1
ATOM 812 C CA . ARG A 1 108 ? -6.160 3.251 7.031 1.00 88.69 108 ARG A CA 1
ATOM 813 C C . ARG A 1 108 ? -7.582 3.175 6.473 1.00 88.69 108 ARG A C 1
ATOM 815 O O . ARG A 1 108 ? -8.403 4.030 6.777 1.00 88.69 108 ARG A O 1
ATOM 822 N N . THR A 1 109 ? -7.879 2.158 5.668 1.00 91.00 109 THR A N 1
ATOM 823 C CA . THR A 1 109 ? -9.221 1.931 5.102 1.00 91.00 109 THR A CA 1
ATOM 824 C C . THR A 1 109 ? -10.095 1.011 5.962 1.00 91.00 109 THR A C 1
ATOM 826 O O . THR A 1 109 ? -11.203 0.680 5.545 1.00 91.00 109 THR A O 1
ATOM 829 N N . GLY A 1 110 ? -9.617 0.580 7.139 1.00 88.31 110 GLY A N 1
ATOM 830 C CA . GLY A 1 110 ? -10.340 -0.314 8.056 1.00 88.31 110 GLY A CA 1
ATOM 831 C C . GLY A 1 110 ? -10.320 -1.795 7.656 1.00 88.31 110 GLY A C 1
ATOM 832 O O . GLY A 1 110 ? -10.958 -2.634 8.282 1.00 88.31 110 GLY A O 1
ATOM 833 N N . SER A 1 111 ? -9.568 -2.165 6.617 1.00 91.12 111 SER A N 1
ATOM 834 C CA . SER A 1 111 ? -9.422 -3.552 6.153 1.00 91.12 111 SER A CA 1
ATOM 835 C C . SER A 1 111 ? -8.366 -4.320 6.964 1.00 91.12 111 SER A C 1
ATOM 837 O O . SER A 1 111 ? -7.424 -4.894 6.404 1.00 91.12 111 SER A O 1
ATOM 839 N N . TYR A 1 112 ? -8.512 -4.351 8.292 1.00 89.81 112 TYR A N 1
ATOM 840 C CA . TYR A 1 112 ? -7.487 -4.857 9.215 1.00 89.81 112 TYR A CA 1
ATOM 841 C C . TYR A 1 112 ? -7.113 -6.321 8.990 1.00 89.81 112 TYR A C 1
ATOM 843 O O . TYR A 1 112 ? -5.934 -6.661 9.014 1.00 89.81 112 TYR A O 1
ATOM 851 N N . SER A 1 113 ? -8.077 -7.194 8.679 1.00 89.12 113 SER A N 1
ATOM 852 C CA . SER A 1 113 ? -7.788 -8.606 8.387 1.00 89.12 113 SER A CA 1
ATOM 853 C C . SER A 1 113 ? -6.841 -8.771 7.195 1.00 89.12 113 SER A C 1
ATOM 855 O O . SER A 1 113 ? -6.026 -9.692 7.177 1.00 89.12 113 SER A O 1
ATOM 857 N N . LYS A 1 114 ? -6.935 -7.880 6.200 1.00 91.00 114 LYS A N 1
ATOM 858 C CA . LYS A 1 114 ? -6.068 -7.902 5.019 1.00 91.00 114 LYS A CA 1
ATOM 859 C C . LYS A 1 114 ? -4.687 -7.338 5.342 1.00 91.00 114 LYS A C 1
ATOM 861 O O . LYS A 1 114 ? -3.694 -7.963 4.983 1.00 91.00 114 LYS A O 1
ATOM 866 N N . ALA A 1 115 ? -4.631 -6.227 6.082 1.00 90.44 115 ALA A N 1
ATOM 867 C CA . ALA A 1 115 ? -3.377 -5.663 6.583 1.00 90.44 115 ALA A CA 1
ATOM 868 C C . ALA A 1 115 ? -2.597 -6.685 7.431 1.00 90.44 115 ALA A C 1
ATOM 870 O O . ALA A 1 115 ? -1.409 -6.897 7.206 1.00 90.44 115 ALA A O 1
ATOM 871 N N . ARG A 1 116 ? -3.285 -7.392 8.338 1.00 89.06 116 ARG A N 1
ATOM 872 C CA . ARG A 1 116 ? -2.700 -8.433 9.194 1.00 89.06 116 ARG A CA 1
ATOM 873 C C . ARG A 1 116 ? -2.063 -9.555 8.377 1.00 89.06 116 ARG A C 1
ATOM 875 O O . ARG A 1 116 ? -0.923 -9.908 8.644 1.00 89.06 116 ARG A O 1
ATOM 882 N N . ARG A 1 117 ? -2.769 -10.089 7.373 1.00 89.31 117 ARG A N 1
ATOM 883 C CA . ARG A 1 117 ? -2.247 -11.164 6.505 1.00 89.31 117 ARG A CA 1
ATOM 884 C C . ARG A 1 117 ? -0.992 -10.735 5.749 1.00 89.31 117 ARG A C 1
ATOM 886 O O . ARG A 1 117 ? -0.011 -11.462 5.764 1.00 89.31 117 ARG A O 1
ATOM 893 N N . LEU A 1 118 ? -1.012 -9.540 5.150 1.00 89.25 118 LEU A N 1
ATOM 894 C CA . LEU A 1 118 ? 0.147 -8.986 4.439 1.00 89.25 118 LEU A CA 1
ATOM 895 C C . LEU A 1 118 ? 1.381 -8.884 5.349 1.00 89.25 118 LEU A C 1
ATOM 897 O O . LEU A 1 118 ? 2.496 -9.170 4.924 1.00 89.25 118 LEU A O 1
ATOM 901 N N . LEU A 1 119 ? 1.179 -8.485 6.606 1.00 87.25 119 LEU A N 1
ATOM 902 C CA . LEU A 1 119 ? 2.270 -8.275 7.554 1.00 87.25 119 LEU A CA 1
ATOM 903 C C . LEU A 1 119 ? 2.761 -9.558 8.214 1.00 87.25 119 LEU A C 1
ATOM 905 O O . LEU A 1 119 ? 3.951 -9.649 8.485 1.00 87.25 119 LEU A O 1
ATOM 909 N N . GLN A 1 120 ? 1.890 -10.535 8.473 1.00 83.88 120 GLN A N 1
ATOM 910 C CA . GLN A 1 120 ? 2.288 -11.801 9.093 1.00 83.88 120 GLN A CA 1
ATOM 911 C C . GLN A 1 120 ? 3.373 -12.499 8.275 1.00 83.88 120 GLN A C 1
ATOM 913 O O . GLN A 1 120 ? 4.399 -12.872 8.834 1.00 83.88 120 GLN A O 1
ATOM 918 N N . ASP A 1 121 ? 3.204 -12.596 6.959 1.00 72.81 121 ASP A N 1
ATOM 919 C CA . ASP A 1 121 ? 4.170 -13.281 6.098 1.00 72.81 121 ASP A CA 1
ATOM 920 C C . ASP A 1 121 ? 5.509 -12.527 6.034 1.00 72.81 121 ASP A C 1
ATOM 922 O O . ASP A 1 121 ? 6.575 -13.131 6.153 1.00 72.81 121 ASP A O 1
ATOM 926 N N . ALA A 1 122 ? 5.470 -11.194 5.946 1.00 72.12 122 ALA A N 1
ATOM 927 C CA . ALA A 1 122 ? 6.667 -10.366 5.797 1.00 72.12 122 ALA A CA 1
ATOM 928 C C . ALA A 1 122 ? 7.424 -10.103 7.118 1.00 72.12 122 ALA A C 1
ATOM 930 O O . ALA A 1 122 ? 8.645 -9.925 7.124 1.00 72.12 122 ALA A O 1
ATOM 931 N N . ALA A 1 123 ? 6.730 -10.130 8.258 1.00 63.19 123 ALA A N 1
ATOM 932 C CA . ALA A 1 123 ? 7.299 -9.896 9.584 1.00 63.19 123 ALA A CA 1
ATOM 933 C C . ALA A 1 123 ? 8.262 -11.002 10.052 1.00 63.19 123 ALA A C 1
ATOM 935 O O . ALA A 1 123 ? 9.158 -10.725 10.855 1.00 63.19 123 ALA A O 1
ATOM 936 N N . HIS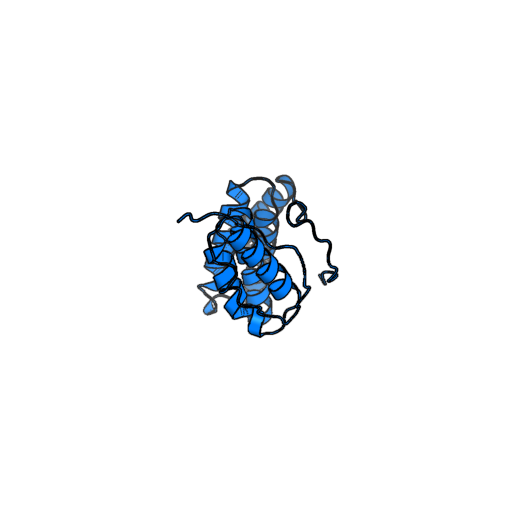 A 1 124 ? 8.144 -12.225 9.520 1.00 60.03 124 HIS A N 1
ATOM 937 C CA . HIS A 1 124 ? 9.083 -13.319 9.804 1.00 60.03 124 HIS A CA 1
ATOM 938 C C . HIS A 1 124 ? 10.536 -12.962 9.435 1.00 60.03 124 HIS A C 1
ATOM 940 O O . HIS A 1 124 ? 11.468 -13.513 10.017 1.00 60.03 124 HIS A O 1
ATOM 946 N N . GLY A 1 125 ? 10.742 -11.992 8.533 1.00 61.44 125 GLY A N 1
ATOM 947 C CA . GLY A 1 125 ? 12.059 -11.464 8.161 1.00 61.44 125 GLY A CA 1
ATOM 948 C C . GLY A 1 125 ? 12.690 -10.480 9.161 1.00 61.44 125 GLY A C 1
ATOM 949 O O . GLY A 1 125 ? 13.782 -9.979 8.904 1.00 61.44 125 GLY A O 1
ATOM 950 N N . GLY A 1 126 ? 12.036 -10.167 10.289 1.00 59.88 126 GLY A N 1
ATOM 951 C CA . GLY A 1 126 ? 12.608 -9.329 11.357 1.00 59.88 126 GLY A CA 1
ATOM 952 C C . GLY A 1 126 ? 12.567 -7.816 11.103 1.00 59.88 126 GLY A C 1
ATOM 953 O O . GLY A 1 126 ? 13.248 -7.042 11.784 1.00 59.88 126 GLY A O 1
ATOM 954 N N . ALA A 1 127 ? 11.767 -7.359 10.140 1.00 72.56 127 ALA A N 1
ATOM 955 C CA . ALA A 1 127 ? 11.624 -5.943 9.836 1.00 72.56 127 ALA A CA 1
ATOM 956 C C . ALA A 1 127 ? 10.833 -5.208 10.928 1.00 72.56 127 ALA A C 1
ATOM 958 O O . ALA A 1 127 ? 9.606 -5.280 11.000 1.00 72.56 127 ALA A O 1
ATOM 959 N N . ARG A 1 128 ? 11.543 -4.442 11.767 1.00 73.19 128 ARG A N 1
ATOM 960 C CA . ARG A 1 128 ? 10.967 -3.711 12.915 1.00 73.19 128 ARG A CA 1
ATOM 961 C C . ARG A 1 128 ? 9.756 -2.840 12.556 1.00 73.19 128 ARG A C 1
ATOM 963 O O . ARG A 1 128 ? 8.823 -2.758 13.344 1.00 73.19 128 ARG A O 1
ATOM 970 N N . GLN A 1 129 ? 9.758 -2.219 11.374 1.00 75.88 129 GLN A N 1
ATOM 971 C CA . GLN A 1 129 ? 8.645 -1.389 10.889 1.00 75.88 129 GLN A CA 1
ATOM 972 C C . GLN A 1 129 ? 7.357 -2.197 10.677 1.00 75.88 129 GLN A C 1
ATOM 974 O O . GLN A 1 129 ? 6.276 -1.738 11.036 1.00 75.88 129 GLN A O 1
ATOM 979 N N . MET A 1 130 ? 7.469 -3.406 10.123 1.00 81.31 130 MET A N 1
ATOM 980 C CA . MET A 1 130 ? 6.322 -4.279 9.872 1.00 81.31 130 MET A CA 1
ATOM 981 C C . MET A 1 130 ? 5.795 -4.905 11.157 1.00 81.31 130 MET A C 1
ATOM 983 O O . MET A 1 130 ? 4.585 -4.979 11.333 1.00 81.31 130 MET A O 1
ATOM 987 N N . LEU A 1 131 ? 6.691 -5.294 12.070 1.00 81.88 131 LEU A N 1
ATOM 988 C CA . LEU A 1 131 ? 6.318 -5.798 13.395 1.00 81.88 131 LEU A CA 1
ATOM 989 C C . LEU A 1 131 ? 5.532 -4.742 14.187 1.00 81.88 131 LEU A C 1
ATOM 991 O O . LEU A 1 131 ? 4.496 -5.052 14.768 1.00 81.88 131 LEU A O 1
ATOM 995 N N . ALA A 1 132 ? 5.988 -3.486 14.154 1.00 82.38 132 ALA A N 1
ATOM 996 C CA . ALA A 1 132 ? 5.289 -2.378 14.800 1.00 82.38 132 ALA A CA 1
ATOM 997 C C . ALA A 1 132 ? 3.885 -2.168 14.210 1.00 82.38 132 ALA A C 1
ATOM 999 O O . ALA A 1 132 ? 2.913 -2.114 14.956 1.00 82.38 132 ALA A O 1
ATOM 1000 N N . LEU A 1 133 ? 3.762 -2.126 12.878 1.00 84.62 133 LEU A N 1
ATOM 1001 C CA . LEU A 1 133 ? 2.458 -1.975 12.225 1.00 84.62 133 LEU A CA 1
ATOM 1002 C C . LEU A 1 133 ? 1.531 -3.173 12.498 1.00 84.62 133 LEU A C 1
ATOM 1004 O O . LEU A 1 133 ? 0.328 -2.996 12.667 1.00 84.62 133 LEU A O 1
ATOM 1008 N N . LEU A 1 134 ? 2.073 -4.392 12.563 1.00 85.88 134 LEU A N 1
ATOM 1009 C CA . LEU A 1 134 ? 1.295 -5.600 12.833 1.00 85.88 134 LEU A CA 1
ATOM 1010 C C . LEU A 1 134 ? 0.693 -5.585 14.240 1.00 85.88 134 LEU A C 1
ATOM 1012 O O . LEU A 1 134 ? -0.494 -5.871 14.381 1.00 85.88 134 LEU A O 1
ATOM 1016 N N . SER A 1 135 ? 1.474 -5.195 15.251 1.00 83.19 135 SER A N 1
ATOM 1017 C CA . SER A 1 135 ? 0.986 -5.038 16.629 1.00 83.19 135 SER A CA 1
ATOM 1018 C C . SER A 1 135 ? -0.229 -4.109 16.698 1.00 83.19 135 SER A C 1
ATOM 1020 O O . SER A 1 135 ? -1.190 -4.367 17.416 1.00 83.19 135 SER A O 1
ATOM 1022 N N . GLU A 1 136 ? -0.207 -3.042 15.911 1.00 84.38 136 GLU A N 1
ATOM 1023 C CA . GLU A 1 136 ? -1.211 -1.976 15.940 1.00 84.38 136 GLU A CA 1
ATOM 1024 C C . GLU A 1 136 ? -2.472 -2.359 15.173 1.00 84.38 136 GLU A C 1
ATOM 1026 O O . GLU A 1 136 ? -3.594 -2.104 15.615 1.00 84.38 136 GLU A O 1
ATOM 1031 N N . VAL A 1 137 ? -2.303 -3.074 14.058 1.00 87.12 137 VAL A N 1
ATOM 1032 C CA . VAL A 1 137 ? -3.407 -3.746 13.368 1.00 87.12 137 VAL A CA 1
ATOM 1033 C C . VAL A 1 137 ? -4.107 -4.715 14.324 1.00 87.12 137 VAL A C 1
ATOM 1035 O O . VAL A 1 137 ? -5.331 -4.677 14.434 1.00 87.12 137 VAL A O 1
ATOM 1038 N N . GLU A 1 138 ? -3.363 -5.568 15.033 1.00 85.00 138 GLU A N 1
ATOM 1039 C CA . GLU A 1 138 ? -3.951 -6.530 15.972 1.00 85.00 138 GLU A CA 1
ATOM 1040 C C . GLU A 1 138 ? -4.648 -5.836 17.150 1.00 85.00 138 GLU A C 1
ATOM 1042 O O . GLU A 1 138 ? -5.758 -6.231 17.509 1.00 85.00 138 GLU A O 1
ATOM 1047 N N . GLN A 1 139 ? -4.069 -4.760 17.688 1.00 83.50 139 GLN A N 1
ATOM 1048 C CA . GLN A 1 139 ? -4.691 -3.958 18.740 1.00 83.50 139 GLN A CA 1
ATOM 1049 C C . GLN A 1 139 ? -6.008 -3.314 18.279 1.00 83.50 139 GLN A C 1
ATOM 1051 O O . GLN A 1 139 ? -7.003 -3.381 19.004 1.00 83.50 139 GLN A O 1
ATOM 1056 N N . ARG A 1 140 ? -6.071 -2.749 17.062 1.00 82.88 140 ARG A N 1
ATOM 1057 C CA . ARG A 1 140 ? -7.337 -2.230 16.506 1.00 82.88 140 ARG A CA 1
ATOM 1058 C C . ARG A 1 140 ? -8.373 -3.325 16.306 1.00 82.88 140 ARG A C 1
ATOM 1060 O O . ARG A 1 140 ? -9.521 -3.146 16.697 1.00 82.88 140 ARG A O 1
ATOM 1067 N N . MET A 1 141 ? -7.974 -4.480 15.776 1.00 84.38 141 MET A N 1
ATOM 1068 C CA . MET A 1 141 ? -8.885 -5.617 15.611 1.00 84.38 141 MET A CA 1
ATOM 1069 C C . MET A 1 141 ? -9.469 -6.090 16.943 1.00 84.38 141 MET A C 1
ATOM 1071 O O . MET A 1 141 ? -10.638 -6.458 17.004 1.00 84.38 141 MET A O 1
ATOM 1075 N N . VAL A 1 142 ? -8.669 -6.082 18.006 1.00 82.69 142 VAL A N 1
ATOM 1076 C CA . VAL A 1 142 ? -9.102 -6.422 19.361 1.00 82.69 142 VAL A CA 1
ATOM 1077 C C . VAL A 1 142 ? -10.084 -5.385 19.915 1.00 82.69 142 VAL A C 1
ATOM 1079 O O . VAL A 1 142 ? -11.137 -5.764 20.426 1.00 82.69 142 VAL A O 1
ATOM 1082 N N . ASN A 1 143 ? -9.778 -4.091 19.778 1.00 80.38 143 ASN A N 1
ATOM 1083 C CA . ASN A 1 143 ? -10.656 -3.004 20.225 1.00 80.38 143 ASN A CA 1
ATOM 1084 C C . ASN A 1 143 ? -12.014 -3.021 19.505 1.00 80.38 143 ASN A C 1
ATOM 1086 O O . ASN A 1 143 ? -13.037 -2.707 20.107 1.00 80.38 143 ASN A O 1
ATOM 1090 N N . GLU A 1 144 ? -12.029 -3.424 18.235 1.00 80.25 144 GLU A N 1
ATOM 1091 C CA . GLU A 1 144 ? -13.246 -3.583 17.432 1.00 80.25 144 GLU A CA 1
ATOM 1092 C C . GLU A 1 144 ? -13.929 -4.954 17.617 1.00 80.25 144 GLU A C 1
ATOM 1094 O O . GLU A 1 144 ? -14.961 -5.224 17.006 1.00 80.25 144 GLU A O 1
ATOM 1099 N N . GLY A 1 145 ? -13.378 -5.841 18.457 1.00 78.69 145 GLY A N 1
ATOM 1100 C CA . GLY A 1 145 ? -13.939 -7.169 18.731 1.00 78.69 145 GLY A CA 1
ATOM 1101 C C . GLY A 1 145 ? -13.814 -8.172 17.575 1.00 78.69 145 GLY A C 1
ATOM 1102 O O . GLY A 1 145 ? -14.434 -9.234 17.611 1.00 78.69 145 GLY A O 1
ATOM 1103 N N . LEU A 1 146 ? -13.006 -7.866 16.556 1.00 77.75 146 LEU A N 1
ATOM 1104 C CA . LEU A 1 146 ? -12.768 -8.710 15.379 1.00 77.75 146 LEU A CA 1
ATOM 1105 C C . LEU A 1 146 ? -11.880 -9.924 15.691 1.00 77.75 146 LEU A C 1
ATOM 1107 O O . LEU A 1 146 ? -11.922 -10.923 14.972 1.00 77.75 146 LEU A O 1
ATOM 1111 N N . ILE A 1 147 ? -11.062 -9.843 16.744 1.00 69.44 147 ILE A N 1
ATOM 1112 C CA . ILE A 1 147 ? -10.247 -10.945 17.267 1.00 69.44 147 ILE A CA 1
ATOM 1113 C C . ILE A 1 147 ? -10.382 -10.962 18.791 1.00 69.44 147 ILE A C 1
ATOM 1115 O O . ILE A 1 147 ? -10.258 -9.932 19.447 1.00 69.44 147 ILE A O 1
ATOM 1119 N N . GLY A 1 148 ? -10.614 -12.143 19.370 1.00 63.62 148 GLY A N 1
ATOM 1120 C CA . GLY A 1 148 ? -10.588 -12.308 20.823 1.00 63.62 148 GLY A CA 1
ATOM 1121 C C . GLY A 1 148 ? -9.177 -12.102 21.382 1.00 63.62 148 GLY A C 1
ATOM 1122 O O . GLY A 1 148 ? -8.206 -12.564 20.784 1.00 63.62 148 GLY A O 1
ATOM 1123 N N . MET A 1 149 ? -9.071 -11.491 22.566 1.00 59.25 149 MET A N 1
ATOM 1124 C CA . MET A 1 149 ? -7.809 -11.201 23.279 1.00 59.25 149 MET A CA 1
ATOM 1125 C C . MET A 1 149 ? -6.826 -12.392 23.397 1.00 59.25 149 MET A C 1
ATOM 1127 O O . MET A 1 149 ? -5.649 -12.182 23.662 1.00 59.25 149 MET A O 1
ATOM 1131 N N . GLY A 1 150 ? -7.275 -13.639 23.194 1.00 53.34 150 GLY A N 1
ATOM 1132 C CA . GLY A 1 150 ? -6.442 -14.850 23.228 1.00 53.34 150 GLY A CA 1
ATOM 1133 C C . GLY A 1 150 ? -5.801 -15.291 21.900 1.00 53.34 150 GLY A C 1
ATOM 1134 O O . GLY A 1 150 ? -5.053 -16.262 21.913 1.00 53.34 150 GLY A O 1
ATOM 1135 N N . VAL A 1 151 ? -6.081 -14.636 20.762 1.00 57.53 151 VAL A N 1
ATOM 1136 C CA . VAL A 1 151 ? -5.558 -15.016 19.419 1.00 57.53 151 VAL A CA 1
ATOM 1137 C C . VAL A 1 151 ? -4.642 -13.929 18.825 1.00 57.53 151 VAL A C 1
ATOM 1139 O O . VAL A 1 151 ? -4.427 -13.848 17.611 1.00 57.53 151 VAL A O 1
ATOM 1142 N N . VAL A 1 152 ? -4.088 -13.070 19.683 1.00 57.31 152 VAL A N 1
ATOM 1143 C CA . VAL A 1 152 ? -3.047 -12.113 19.291 1.00 57.31 152 VAL A CA 1
ATOM 1144 C C . VAL A 1 152 ? -1.779 -12.920 19.013 1.00 57.31 152 VAL A C 1
ATOM 1146 O O . VAL A 1 152 ? -1.169 -13.480 19.926 1.00 57.31 152 VAL A O 1
ATOM 1149 N N . MET A 1 153 ? -1.421 -13.058 17.734 1.00 57.91 153 MET A N 1
ATOM 1150 C CA . MET A 1 153 ? -0.159 -13.680 17.359 1.00 57.91 153 MET A CA 1
ATOM 1151 C C . MET A 1 153 ? 0.888 -12.594 17.519 1.00 57.91 153 MET A C 1
ATOM 1153 O O . MET A 1 153 ? 1.117 -11.836 16.585 1.00 57.91 153 MET A O 1
ATOM 1157 N N . ALA A 1 154 ? 1.508 -12.529 18.700 1.00 53.53 154 ALA A N 1
ATOM 1158 C CA . ALA A 1 154 ? 2.626 -11.638 18.989 1.00 53.53 154 ALA A CA 1
ATOM 1159 C C . ALA A 1 154 ? 3.839 -11.990 18.104 1.00 53.53 154 ALA A C 1
ATOM 1161 O O . ALA A 1 154 ? 4.842 -12.549 18.552 1.00 53.53 154 ALA A O 1
ATOM 1162 N N . ALA A 1 155 ? 3.739 -11.684 16.816 1.00 48.88 155 ALA A N 1
ATOM 1163 C CA . ALA A 1 155 ? 4.819 -11.721 15.860 1.00 48.88 155 ALA A CA 1
ATOM 1164 C C . ALA A 1 155 ? 5.724 -10.547 16.224 1.00 48.88 155 ALA A C 1
ATOM 1166 O O . ALA A 1 155 ? 5.506 -9.418 15.800 1.00 48.88 155 ALA A O 1
ATOM 1167 N N . GLY A 1 156 ? 6.687 -10.809 17.110 1.00 46.78 156 GLY A N 1
ATOM 1168 C CA . GLY A 1 156 ? 7.663 -9.816 17.547 1.00 46.78 156 GLY A CA 1
ATOM 1169 C C . GLY A 1 156 ? 7.704 -9.517 19.042 1.00 46.78 156 GLY A C 1
ATOM 1170 O O . GLY A 1 156 ? 7.976 -8.381 19.387 1.00 46.78 156 GLY A O 1
ATOM 1171 N N . GLY A 1 157 ? 7.465 -10.486 19.933 1.00 41.53 157 GLY A N 1
ATOM 1172 C CA . GLY A 1 157 ? 8.149 -10.572 21.239 1.00 41.53 157 GLY A CA 1
ATOM 1173 C C . GLY A 1 157 ? 8.185 -9.350 22.177 1.00 41.53 157 GLY A C 1
ATOM 1174 O O . GLY A 1 157 ? 9.062 -9.303 23.036 1.00 41.53 157 GLY A O 1
ATOM 1175 N N . VAL A 1 158 ? 7.276 -8.380 22.066 1.00 42.50 158 VAL A N 1
ATOM 1176 C CA . VAL A 1 158 ? 7.172 -7.259 23.011 1.00 42.50 158 VAL A CA 1
ATOM 1177 C C . VAL A 1 158 ? 5.902 -7.440 23.834 1.00 42.50 158 VAL A C 1
ATOM 1179 O O . VAL A 1 158 ? 4.821 -6.979 23.486 1.00 42.50 158 VAL A O 1
ATOM 1182 N N . LEU A 1 159 ? 6.052 -8.153 24.949 1.00 43.34 159 LEU A N 1
ATOM 1183 C CA . LEU A 1 159 ? 5.111 -8.101 26.061 1.00 43.34 159 LEU A CA 1
ATOM 1184 C C . LEU A 1 159 ? 5.322 -6.766 26.783 1.00 43.34 159 LEU A C 1
ATOM 1186 O O . LEU A 1 159 ? 6.221 -6.652 27.615 1.00 43.34 159 LEU A O 1
ATOM 1190 N N . VAL A 1 160 ? 4.497 -5.763 26.492 1.00 40.66 160 VAL A N 1
ATOM 1191 C CA . VAL A 1 160 ? 4.272 -4.666 27.443 1.00 40.66 160 VAL A CA 1
ATOM 1192 C C . VAL A 1 160 ? 2.934 -4.936 28.108 1.00 40.66 160 VAL A C 1
ATOM 1194 O O . VAL A 1 160 ? 1.878 -4.887 27.486 1.00 40.66 160 VAL A O 1
ATOM 1197 N N . GLY A 1 161 ? 3.021 -5.346 29.370 1.00 35.97 161 GLY A N 1
ATOM 1198 C CA . GLY A 1 161 ? 1.881 -5.726 30.180 1.00 35.97 161 GLY A CA 1
ATOM 1199 C C . GLY A 1 161 ? 1.117 -4.544 30.774 1.00 35.97 161 GLY A C 1
ATOM 1200 O O . GLY A 1 161 ? 1.654 -3.456 30.967 1.00 35.97 161 GLY A O 1
ATOM 1201 N N . VAL A 1 162 ? -0.101 -4.911 31.188 1.00 40.25 162 VAL A N 1
ATOM 1202 C CA . VAL A 1 162 ? -1.072 -4.236 32.066 1.00 40.25 162 VAL A CA 1
ATOM 1203 C C . VAL A 1 162 ? -1.992 -3.225 31.373 1.00 40.25 162 VAL A C 1
ATOM 1205 O O . VAL A 1 162 ? -1.546 -2.137 31.055 1.00 40.25 162 VAL A O 1
ATOM 1208 N N . VAL A 1 163 ? -3.295 -3.553 31.262 1.00 43.75 163 VAL A N 1
ATOM 1209 C CA . VAL A 1 163 ? -4.385 -2.892 32.026 1.00 43.75 163 VAL A CA 1
ATOM 1210 C C . VAL A 1 163 ? -5.626 -3.808 32.177 1.00 43.75 163 VAL A C 1
ATOM 1212 O O . VAL A 1 163 ? -6.182 -4.310 31.209 1.00 43.75 163 VAL A O 1
ATOM 1215 N N . ALA A 1 164 ? -5.998 -3.973 33.456 1.00 41.03 164 ALA A N 1
ATOM 1216 C CA . ALA A 1 164 ? -7.290 -4.171 34.136 1.00 41.03 164 ALA A CA 1
ATOM 1217 C C . ALA A 1 164 ? -8.407 -5.096 33.598 1.00 41.03 164 ALA A C 1
ATOM 1219 O O . ALA A 1 164 ? -8.980 -4.926 32.528 1.00 41.03 164 ALA A O 1
ATOM 1220 N N . ALA A 1 165 ? -8.827 -5.988 34.500 1.00 50.72 165 ALA A N 1
ATOM 1221 C CA . ALA A 1 165 ? -10.073 -6.741 34.467 1.00 50.72 165 ALA A CA 1
ATOM 1222 C C . ALA A 1 165 ? -11.316 -5.841 34.598 1.00 50.72 165 ALA A C 1
ATOM 1224 O O . ALA A 1 165 ? -11.323 -4.954 35.446 1.00 50.72 165 ALA A O 1
ATOM 1225 N N . ALA A 1 166 ? -12.384 -6.159 33.855 1.00 45.47 166 ALA A N 1
ATOM 1226 C CA . ALA A 1 166 ? -13.761 -6.259 34.362 1.00 45.47 166 ALA A CA 1
ATOM 1227 C C . ALA A 1 166 ? -14.759 -6.549 33.225 1.00 45.47 166 ALA A C 1
ATOM 1229 O O . ALA A 1 166 ? -15.101 -5.659 32.457 1.00 45.47 166 ALA A O 1
ATOM 1230 N N . VAL A 1 167 ? -15.335 -7.753 33.207 1.00 44.72 167 VAL A N 1
ATOM 1231 C CA . VAL A 1 167 ? -16.781 -7.894 32.977 1.00 44.72 167 VAL A CA 1
ATOM 1232 C C . VAL A 1 167 ? -17.316 -8.826 34.054 1.00 44.72 167 VAL A C 1
ATOM 1234 O O . VAL A 1 167 ? -17.229 -10.049 33.973 1.00 44.72 167 VAL A O 1
ATOM 1237 N N . ALA A 1 168 ? -17.839 -8.202 35.104 1.00 46.84 168 ALA A N 1
ATOM 1238 C CA . ALA A 1 168 ? -18.811 -8.819 35.980 1.00 46.84 168 ALA A CA 1
ATOM 1239 C C . ALA A 1 168 ? -20.143 -8.939 35.226 1.00 46.84 168 ALA A C 1
ATOM 1241 O O . ALA A 1 168 ? -20.605 -7.965 34.635 1.00 46.84 168 ALA A O 1
ATOM 1242 N N . GLY A 1 169 ? -20.784 -10.107 35.315 1.00 42.56 169 GLY A N 1
ATOM 1243 C CA . GLY A 1 169 ? -22.227 -10.220 35.109 1.00 42.56 169 GLY A CA 1
ATOM 1244 C C . GLY A 1 169 ? -22.687 -11.354 34.200 1.00 42.56 169 GLY A C 1
ATOM 1245 O O . GLY A 1 169 ? -23.141 -11.103 33.090 1.00 42.56 169 GLY A O 1
ATOM 1246 N N . ALA A 1 170 ? -22.737 -12.579 34.723 1.00 38.66 170 ALA A N 1
ATOM 1247 C CA . ALA A 1 170 ? -23.781 -13.521 34.327 1.00 38.66 170 ALA A CA 1
ATOM 1248 C C . ALA A 1 170 ? -24.330 -14.214 35.580 1.00 38.66 170 ALA A C 1
ATOM 1250 O O . ALA A 1 170 ? -23.659 -14.995 36.244 1.00 38.66 170 ALA A O 1
ATOM 1251 N N . ARG A 1 171 ? -25.556 -13.815 35.917 1.00 51.16 171 ARG A N 1
ATOM 1252 C CA . ARG A 1 171 ? -26.402 -14.243 37.034 1.00 51.16 171 ARG A CA 1
ATOM 1253 C C . ARG A 1 171 ? -26.597 -15.767 37.081 1.00 51.16 171 ARG A C 1
ATOM 1255 O O . ARG A 1 171 ? -26.979 -16.333 36.057 1.00 51.16 171 ARG A O 1
ATOM 1262 N N . ARG A 1 172 ? -26.528 -16.360 38.276 1.00 40.19 172 ARG A N 1
ATOM 1263 C CA . ARG A 1 172 ? -27.625 -17.078 38.962 1.00 40.19 172 ARG A CA 1
ATOM 1264 C C . ARG A 1 172 ? -27.176 -17.549 40.339 1.00 40.19 172 ARG A C 1
ATOM 1266 O O . ARG A 1 172 ? -26.037 -18.044 40.433 1.00 40.19 172 ARG A O 1
#

Radius of gyration: 19.18 Å; Cα contacts (8 Å, |Δi|>4): 173; chains: 1; bounding box: 46×35×67 Å

Nearest PDB structures (foldseek):
  5o01-assembly2_B  TM=6.167E-01  e=1.711E-01  Prosthecobacter vanneervenii
  2hr2-assembly2_B  TM=6.523E-01  e=2.237E+00  Chlorobaculum tepidum TLS

Solvent-accessible surface area (backbone atoms only — not comparable to full-atom values): 10093 Å² total; per-residue (Å²): 137,87,78,84,88,64,100,75,73,56,77,91,64,55,74,72,35,59,69,66,58,31,51,49,33,47,49,53,37,51,48,56,69,67,41,79,85,76,68,92,67,55,74,65,58,52,51,47,52,47,53,52,32,48,50,53,27,24,46,34,15,33,26,29,83,49,66,68,42,12,53,50,13,17,50,50,25,48,57,50,61,76,39,60,89,76,54,73,81,70,46,69,66,50,48,52,52,33,42,52,42,21,24,50,12,25,48,78,71,68,39,36,74,58,18,41,55,51,29,58,70,57,31,79,74,68,44,66,70,43,28,54,52,38,56,51,38,51,50,50,34,39,77,71,62,76,40,62,91,88,71,71,76,74,68,72,83,74,86,80,82,87,85,82,91,84,84,87,85,82,90,132

Mean predicted aligned error: 11.05 Å

Secondary structure (DSSP, 8-state):
------S---GGGPPPB-HHHHHHHHHHHHHHHHGGGT--S-HHHHHHHHHHHHHHHHHHHHTBS-HHHHHHHHHHHHHHHT-GGG--SSHHHHHHHHHHHHHHHHHHTT-HHHHHHHHHHHHTT--HHHHHHHHHHHHHHHHTTSS-TT----TT----------------

pLDDT: mean 76.14, std 18.55, range [30.22, 95.38]

Sequence (172 aa):
MVWPGGSLVDWDQLPTTDSEIVNACRRDYLQLASSSGSTKGSPADRALALQDSQVRLAWAQVHCSNYSDVVDGAALAEGLISKPDAIVGQSDRYLHELTYIAAVGRFRTGSYSKARRLLQDAAHGGARQMLALLSEVEQRMVNEGLIGMGVVMAAGGVLVGVVAAAVAGARR

Foldseek 3Di:
DDDDDDDDPPLVPDQAAEVVQLVVLVVQLVCLVVVPDPDPDDPLVSLVSNLVSLLSNLQNQCRHPDLVSLLVSLVSLVVCLVCLVSDHDPSPVSNLSSLLSNLSSCVVNVVLVVSLVSLVVSLVVVPPSSLVSNQVSLVVCCVVVVDPPVPNPNSDPDPPDDDDDDDDDDDD